Protein AF-A0A536APN0-F1 (afdb_monomer_lite)

Structure (mmCIF, N/CA/C/O backbone):
data_AF-A0A536APN0-F1
#
_entry.id   AF-A0A536APN0-F1
#
loop_
_atom_site.group_PDB
_atom_site.id
_atom_site.type_symbol
_atom_site.label_atom_id
_atom_site.label_alt_id
_atom_site.label_comp_id
_atom_site.label_asym_id
_atom_site.label_entity_id
_atom_site.label_seq_id
_atom_site.pdbx_PDB_ins_code
_atom_site.Cartn_x
_atom_site.Cartn_y
_atom_site.Cartn_z
_atom_site.occupancy
_atom_site.B_iso_or_equiv
_atom_site.auth_seq_id
_atom_site.auth_comp_id
_atom_site.auth_asym_id
_atom_site.auth_atom_id
_atom_site.pdbx_PDB_model_num
ATOM 1 N N . MET A 1 1 ? 26.438 -16.341 -11.705 1.00 36.66 1 MET A N 1
ATOM 2 C CA . MET A 1 1 ? 25.183 -15.613 -11.438 1.00 36.66 1 MET A CA 1
ATOM 3 C C . MET A 1 1 ? 25.574 -14.168 -11.214 1.00 36.66 1 MET A C 1
ATOM 5 O O . MET A 1 1 ? 26.370 -13.924 -10.317 1.00 36.66 1 MET A O 1
ATOM 9 N N . ALA A 1 2 ? 25.172 -13.257 -12.102 1.00 34.72 2 ALA A N 1
ATOM 10 C CA . ALA A 1 2 ? 25.471 -11.840 -11.925 1.00 34.72 2 ALA A CA 1
ATOM 11 C C . ALA A 1 2 ? 24.692 -11.338 -10.704 1.00 34.72 2 ALA A C 1
ATOM 13 O O . ALA A 1 2 ? 23.495 -11.598 -10.595 1.00 34.72 2 ALA A O 1
ATOM 14 N N . ALA A 1 3 ? 25.382 -10.692 -9.767 1.00 42.25 3 ALA A N 1
ATOM 15 C CA . ALA A 1 3 ? 24.724 -9.941 -8.712 1.00 42.25 3 ALA A CA 1
ATOM 16 C C . ALA A 1 3 ? 23.992 -8.783 -9.398 1.00 42.25 3 ALA A C 1
ATOM 18 O O . ALA A 1 3 ? 24.645 -7.913 -9.969 1.00 42.25 3 ALA A O 1
ATOM 19 N N . GLY A 1 4 ? 22.659 -8.837 -9.430 1.00 45.53 4 GLY A N 1
ATOM 20 C CA . GLY A 1 4 ? 21.851 -7.751 -9.975 1.00 45.53 4 GLY A CA 1
ATOM 21 C C . GLY A 1 4 ? 22.182 -6.461 -9.236 1.00 45.53 4 GLY A C 1
ATOM 22 O O . GLY A 1 4 ? 22.271 -6.452 -8.004 1.00 45.53 4 GLY A O 1
ATOM 23 N N . THR A 1 5 ? 22.426 -5.395 -9.988 1.00 51.25 5 THR A N 1
ATOM 24 C CA . THR A 1 5 ? 22.667 -4.066 -9.431 1.00 51.25 5 THR A CA 1
ATOM 25 C C . THR A 1 5 ? 21.421 -3.666 -8.640 1.00 51.25 5 THR A C 1
ATOM 27 O O . THR A 1 5 ? 20.310 -3.755 -9.158 1.00 51.25 5 THR A O 1
ATOM 30 N N . MET A 1 6 ? 21.567 -3.289 -7.366 1.00 54.41 6 MET A N 1
ATOM 31 C CA . MET A 1 6 ? 20.420 -2.773 -6.615 1.00 54.41 6 MET A CA 1
ATOM 32 C C . MET A 1 6 ? 19.993 -1.430 -7.208 1.00 54.41 6 MET A C 1
ATOM 34 O O . MET A 1 6 ? 20.847 -0.605 -7.529 1.00 54.41 6 MET A O 1
ATOM 38 N N . ALA A 1 7 ? 18.679 -1.231 -7.335 1.00 59.72 7 ALA A N 1
ATOM 39 C CA . ALA A 1 7 ? 18.081 0.035 -7.746 1.00 59.72 7 ALA A CA 1
ATOM 40 C C . ALA A 1 7 ? 18.657 1.194 -6.924 1.00 59.72 7 ALA A C 1
ATOM 42 O O . ALA A 1 7 ? 18.751 1.085 -5.696 1.00 59.72 7 ALA A O 1
ATOM 43 N N . THR A 1 8 ? 19.041 2.281 -7.587 1.00 64.44 8 THR A N 1
ATOM 44 C CA . THR A 1 8 ? 19.629 3.448 -6.920 1.00 64.44 8 THR A CA 1
ATOM 45 C C . THR A 1 8 ? 18.568 4.457 -6.512 1.00 64.44 8 THR A C 1
ATOM 47 O O . THR A 1 8 ? 18.703 5.069 -5.452 1.00 64.44 8 THR A O 1
ATOM 50 N N . ASP A 1 9 ? 17.485 4.552 -7.287 1.00 70.88 9 ASP A N 1
ATOM 51 C CA . ASP A 1 9 ? 16.364 5.437 -7.004 1.00 70.88 9 ASP A CA 1
ATOM 52 C C . ASP A 1 9 ? 15.091 4.671 -6.603 1.00 70.88 9 ASP A C 1
ATOM 54 O O . ASP A 1 9 ? 14.846 3.516 -6.968 1.00 70.88 9 ASP A O 1
ATOM 58 N N . PHE A 1 10 ? 14.253 5.330 -5.803 1.00 72.50 10 PHE A N 1
ATOM 59 C CA . PHE A 1 10 ? 13.010 4.767 -5.284 1.00 72.50 10 PHE A CA 1
ATOM 60 C C . PHE A 1 10 ? 11.981 5.858 -4.985 1.00 72.50 10 PHE A C 1
ATOM 62 O O . PHE A 1 10 ? 12.314 7.025 -4.774 1.00 72.50 10 PHE A O 1
ATOM 69 N N . TYR A 1 11 ? 10.714 5.456 -4.914 1.00 74.38 11 TYR A N 1
ATOM 70 C CA . TYR A 1 11 ? 9.634 6.270 -4.370 1.00 74.38 11 TYR A CA 1
ATOM 71 C C . TYR A 1 11 ? 9.230 5.788 -2.981 1.00 74.38 11 TYR A C 1
ATOM 73 O O . TYR A 1 11 ? 9.189 4.588 -2.702 1.00 74.38 11 TYR A O 1
ATOM 81 N N . VAL A 1 12 ? 8.908 6.750 -2.119 1.00 74.38 12 VAL A N 1
ATOM 82 C CA . VAL A 1 12 ? 8.393 6.525 -0.767 1.00 74.38 12 VAL A CA 1
ATOM 83 C C . VAL A 1 12 ? 6.945 6.989 -0.721 1.00 74.38 12 VAL A C 1
ATOM 85 O O . VAL A 1 12 ? 6.598 8.036 -1.266 1.00 74.38 12 VAL A O 1
ATOM 88 N N . GLY A 1 13 ? 6.098 6.203 -0.070 1.00 73.56 13 GLY A N 1
ATOM 89 C CA . GLY A 1 13 ? 4.704 6.541 0.180 1.00 73.56 13 GLY A CA 1
ATOM 90 C C . GLY A 1 13 ? 4.223 5.980 1.510 1.00 73.56 13 GLY A C 1
ATOM 91 O O . GLY A 1 13 ? 5.004 5.455 2.306 1.00 73.56 13 GLY A O 1
ATOM 92 N N . ALA A 1 14 ? 2.919 6.074 1.747 1.00 76.31 14 ALA A N 1
ATOM 93 C CA . ALA A 1 14 ? 2.282 5.462 2.901 1.00 76.31 14 ALA A CA 1
ATOM 94 C C . ALA A 1 14 ? 0.863 4.995 2.558 1.00 76.31 14 ALA A C 1
ATOM 96 O O . ALA A 1 14 ? 0.168 5.613 1.753 1.00 76.31 14 ALA A O 1
ATOM 97 N N . VAL A 1 15 ? 0.430 3.918 3.208 1.00 79.56 15 VAL A N 1
ATOM 98 C CA . VAL A 1 15 ? -0.979 3.521 3.294 1.00 79.56 15 VAL A CA 1
ATOM 99 C C . VAL A 1 15 ? -1.534 4.045 4.603 1.00 79.56 15 VAL A C 1
ATOM 101 O O . VAL A 1 15 ? -0.940 3.811 5.654 1.00 79.56 15 VAL A O 1
ATOM 104 N N . PHE A 1 16 ? -2.684 4.710 4.543 1.00 79.06 16 PHE A N 1
ATOM 105 C CA . PHE A 1 16 ? -3.403 5.173 5.719 1.00 79.06 16 PHE A CA 1
ATOM 106 C C . PHE A 1 16 ? -4.769 4.499 5.828 1.00 79.06 16 PHE A C 1
ATOM 108 O O . PHE A 1 16 ? -5.552 4.518 4.878 1.00 79.06 16 PHE A O 1
ATOM 115 N N . ILE A 1 17 ? -5.062 3.921 6.995 1.00 79.25 17 ILE A N 1
ATOM 116 C CA . ILE A 1 17 ? -6.364 3.334 7.310 1.00 79.25 17 ILE A CA 1
ATOM 117 C C . ILE A 1 17 ? -6.982 4.098 8.473 1.00 79.25 17 ILE A C 1
ATOM 119 O O . ILE A 1 17 ? -6.485 4.077 9.597 1.00 79.25 17 ILE A O 1
ATOM 123 N N . ALA A 1 18 ? -8.108 4.741 8.181 1.00 78.19 18 ALA A N 1
ATOM 124 C CA . ALA A 1 18 ? -8.913 5.475 9.140 1.00 78.19 18 ALA A CA 1
ATOM 125 C C . ALA A 1 18 ? -10.020 4.590 9.723 1.00 78.19 18 ALA A C 1
ATOM 127 O O . ALA A 1 18 ? -10.826 4.026 8.978 1.00 78.19 18 ALA A O 1
ATOM 128 N N . ASN A 1 19 ? -10.143 4.555 11.050 1.00 76.25 19 ASN A N 1
ATOM 129 C CA . ASN A 1 19 ? -11.343 4.035 11.691 1.00 76.25 19 ASN A CA 1
ATOM 130 C C . ASN A 1 19 ? -12.457 5.092 11.628 1.00 76.25 19 ASN A C 1
ATOM 132 O O . ASN A 1 19 ? -12.372 6.140 12.267 1.00 76.25 19 ASN A O 1
ATOM 136 N N . ARG A 1 20 ? -13.511 4.807 10.854 1.00 75.44 20 ARG A N 1
ATOM 137 C CA . ARG A 1 20 ? -14.728 5.639 10.765 1.00 75.44 20 ARG A CA 1
ATOM 138 C C . ARG A 1 20 ? -15.891 5.115 11.619 1.00 75.44 20 ARG A C 1
ATOM 140 O O . ARG A 1 20 ? -16.987 5.665 11.552 1.00 75.44 20 ARG A O 1
ATOM 147 N N . GLY A 1 21 ? -15.681 4.035 12.368 1.00 72.44 21 GLY A N 1
ATOM 148 C CA . GLY A 1 21 ? -16.672 3.458 13.269 1.00 72.44 21 GLY A CA 1
ATOM 149 C C . GLY A 1 21 ? -16.832 4.254 14.566 1.00 72.44 21 GLY A C 1
ATOM 150 O O . GLY A 1 21 ? -16.053 5.149 14.880 1.00 72.44 21 GLY A O 1
ATOM 151 N N . THR A 1 22 ? -17.857 3.905 15.344 1.00 76.00 22 THR A N 1
ATOM 152 C CA . THR A 1 22 ? -18.165 4.544 16.637 1.00 76.00 22 THR A CA 1
ATOM 153 C C . THR A 1 22 ? -17.416 3.927 17.821 1.00 76.00 22 THR A C 1
ATOM 155 O O . THR A 1 22 ? -17.405 4.511 18.902 1.00 76.00 22 THR A O 1
ATOM 158 N N . ALA A 1 23 ? -16.785 2.764 17.632 1.00 78.50 23 ALA A N 1
ATOM 159 C CA . ALA A 1 23 ? -15.968 2.096 18.638 1.00 78.50 23 ALA A CA 1
ATOM 160 C C . ALA A 1 23 ? -14.470 2.274 18.327 1.00 78.50 23 ALA A C 1
ATOM 162 O O . ALA A 1 23 ? -14.080 2.168 17.158 1.00 78.50 23 ALA A O 1
ATOM 163 N N . PRO A 1 24 ? -13.614 2.502 19.342 1.00 72.44 24 PRO A N 1
ATOM 164 C CA . PRO A 1 24 ? -12.169 2.485 19.159 1.00 72.44 24 PRO A CA 1
ATOM 165 C C . PRO A 1 24 ? -11.713 1.129 18.620 1.00 72.44 24 PRO A C 1
ATOM 167 O O . PRO A 1 24 ? -12.169 0.085 19.083 1.00 72.44 24 PRO A O 1
ATOM 170 N N . CYS A 1 25 ? -10.788 1.145 17.668 1.00 73.88 25 CYS A N 1
ATOM 171 C CA . CYS A 1 25 ? -10.090 -0.052 17.230 1.00 73.88 25 CYS A CA 1
ATOM 172 C C . CYS A 1 25 ? -8.609 0.262 17.081 1.00 73.88 25 CYS A C 1
ATOM 174 O O . CYS A 1 25 ? -8.232 1.400 16.787 1.00 73.88 25 CYS A O 1
ATOM 176 N N . THR A 1 26 ? -7.807 -0.767 17.320 1.00 73.75 26 THR A N 1
ATOM 177 C CA . THR A 1 26 ? -6.360 -0.714 17.208 1.00 73.75 26 THR A CA 1
ATOM 178 C C . THR A 1 26 ? -5.938 -1.613 16.058 1.00 73.75 26 THR A C 1
ATOM 180 O O . THR A 1 26 ? -6.337 -2.778 16.021 1.00 73.75 26 THR A O 1
ATOM 183 N N . LEU A 1 27 ? -5.150 -1.083 15.122 1.00 77.62 27 LEU A N 1
ATOM 184 C CA . LEU A 1 27 ? -4.609 -1.830 13.990 1.00 77.62 27 LEU A CA 1
ATOM 185 C C . LEU A 1 27 ? -3.093 -1.947 14.131 1.00 77.6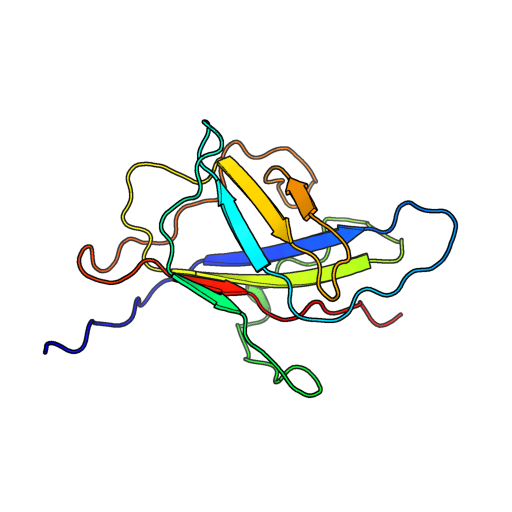2 27 LEU A C 1
ATOM 187 O O . LEU A 1 27 ? -2.366 -0.959 14.052 1.00 77.62 27 LEU A O 1
ATOM 191 N N . ARG A 1 28 ? -2.614 -3.177 14.329 1.00 78.12 28 ARG A N 1
ATOM 192 C CA . ARG A 1 28 ? -1.191 -3.507 14.460 1.00 78.12 28 ARG A CA 1
ATOM 193 C C . ARG A 1 28 ? -0.880 -4.749 13.647 1.00 78.12 28 ARG A C 1
ATOM 195 O O . ARG A 1 28 ? -1.727 -5.621 13.502 1.00 78.12 28 ARG A O 1
ATOM 202 N N . GLY A 1 29 ? 0.343 -4.829 13.136 1.00 78.19 29 GLY A N 1
ATOM 203 C CA . GLY A 1 29 ? 0.822 -5.978 12.373 1.00 78.19 29 GLY A CA 1
ATOM 204 C C . GLY A 1 29 ? 1.364 -5.578 11.007 1.00 78.19 29 GLY A C 1
ATOM 205 O O . GLY A 1 29 ? 1.661 -4.412 10.759 1.00 78.19 29 GLY A O 1
ATOM 206 N N . ASN A 1 30 ? 1.522 -6.565 10.130 1.00 81.06 30 ASN A N 1
ATOM 207 C CA . ASN A 1 30 ? 2.156 -6.397 8.826 1.00 81.06 30 ASN A CA 1
ATOM 208 C C . ASN A 1 30 ? 1.088 -6.504 7.733 1.00 81.06 30 ASN A C 1
ATOM 210 O O . ASN A 1 30 ? 0.586 -7.610 7.524 1.00 81.06 30 ASN A O 1
ATOM 214 N N . PRO A 1 31 ? 0.716 -5.404 7.059 1.00 84.31 31 PRO A N 1
ATOM 215 C CA . PRO A 1 31 ? -0.155 -5.505 5.902 1.00 84.31 31 PRO A CA 1
ATOM 216 C C . PRO A 1 31 ? 0.559 -6.152 4.719 1.00 84.31 31 PRO A C 1
ATOM 218 O O . PRO A 1 31 ? 1.779 -6.052 4.555 1.00 84.31 31 PRO A O 1
ATOM 221 N N . GLU A 1 32 ? -0.238 -6.743 3.837 1.00 86.00 32 GLU A N 1
ATOM 222 C CA . GLU A 1 32 ? 0.186 -7.012 2.466 1.00 86.00 32 GLU A CA 1
ATOM 223 C C . GLU A 1 32 ? -0.482 -6.008 1.531 1.00 86.00 32 GLU A C 1
ATOM 225 O O . GLU A 1 32 ? -1.696 -5.811 1.593 1.00 86.00 32 GLU A O 1
ATOM 230 N N . VAL A 1 33 ? 0.306 -5.386 0.652 1.00 86.31 33 VAL A N 1
ATOM 231 C CA . VAL A 1 33 ? -0.191 -4.461 -0.371 1.00 86.31 33 VAL A CA 1
ATOM 232 C C . VAL A 1 33 ? 0.032 -5.070 -1.750 1.00 86.31 33 VAL A C 1
ATOM 234 O O . VAL A 1 33 ? 1.145 -5.463 -2.102 1.00 86.31 33 VAL A O 1
ATOM 237 N N . LEU A 1 34 ? -1.042 -5.151 -2.529 1.00 88.00 34 LEU A N 1
ATOM 238 C CA . LEU A 1 34 ? -1.035 -5.506 -3.943 1.00 88.00 34 LEU A CA 1
ATOM 239 C C . LEU A 1 34 ? -1.310 -4.252 -4.769 1.00 88.00 34 LEU A C 1
ATOM 241 O O . LEU A 1 34 ? -2.289 -3.554 -4.515 1.00 88.00 34 LEU A O 1
ATOM 245 N N . LEU A 1 35 ? -0.470 -3.993 -5.768 1.00 86.81 35 LEU A N 1
ATOM 246 C CA . LEU A 1 35 ? -0.729 -2.978 -6.786 1.00 86.81 35 LEU A CA 1
ATOM 247 C C . LEU A 1 35 ? -1.510 -3.620 -7.930 1.00 86.81 35 LEU A C 1
ATOM 249 O O . LEU A 1 35 ? -1.179 -4.729 -8.353 1.00 86.81 35 LEU A O 1
ATOM 253 N N . LEU A 1 36 ? -2.540 -2.931 -8.411 1.00 88.44 36 LEU A N 1
ATOM 254 C CA . LEU A 1 36 ? -3.446 -3.445 -9.431 1.00 88.44 36 LEU A CA 1
ATOM 255 C C . LEU A 1 36 ? -3.435 -2.538 -10.667 1.00 88.44 36 LEU A C 1
ATOM 257 O O . LEU A 1 36 ? -3.409 -1.305 -10.551 1.00 88.44 36 LEU A O 1
ATOM 261 N N . ALA A 1 37 ? -3.479 -3.161 -11.842 1.00 88.38 37 ALA A N 1
ATOM 262 C CA . ALA A 1 37 ? -3.720 -2.491 -13.114 1.00 88.38 37 ALA A CA 1
ATOM 263 C C . ALA A 1 37 ? -5.189 -2.045 -13.244 1.00 88.38 37 ALA A C 1
ATOM 265 O O . ALA A 1 37 ? -6.039 -2.342 -12.399 1.00 88.38 37 ALA A O 1
ATOM 266 N N . SER A 1 38 ? -5.509 -1.342 -14.332 1.00 87.62 38 SER A N 1
ATOM 267 C CA . SER A 1 38 ? -6.859 -0.823 -14.594 1.00 87.62 38 SER A CA 1
ATOM 268 C C . SER A 1 38 ? -7.923 -1.905 -14.787 1.00 87.62 38 SER A C 1
ATOM 270 O O . SER A 1 38 ? -9.097 -1.647 -14.530 1.00 87.62 38 SER A O 1
ATOM 272 N N . ASP A 1 39 ? -7.529 -3.103 -15.212 1.00 89.56 39 ASP A N 1
ATOM 273 C CA . ASP A 1 39 ? -8.397 -4.277 -15.342 1.00 89.56 39 ASP A CA 1
ATOM 274 C C . ASP A 1 39 ? -8.534 -5.079 -14.031 1.00 89.56 39 ASP A C 1
ATOM 276 O O . ASP A 1 39 ? -9.233 -6.091 -13.992 1.00 89.56 39 ASP A O 1
ATOM 280 N N . GLY A 1 40 ? -7.884 -4.628 -12.951 1.00 86.00 40 GLY A N 1
ATOM 281 C CA . GLY A 1 40 ? -7.884 -5.280 -11.642 1.00 86.00 40 GLY A CA 1
ATOM 282 C C . GLY A 1 40 ? -6.886 -6.432 -11.507 1.00 86.00 40 GLY A C 1
ATOM 283 O O . GLY A 1 40 ? -6.840 -7.065 -10.449 1.00 86.00 40 GLY A O 1
ATOM 284 N N . SER A 1 41 ? -6.080 -6.714 -12.534 1.00 89.81 41 SER A N 1
ATOM 285 C CA . SER A 1 41 ? -5.019 -7.716 -12.447 1.00 89.81 41 SER A CA 1
ATOM 286 C C . SER A 1 41 ? -3.879 -7.245 -11.528 1.00 89.81 41 SER A C 1
ATOM 288 O O . SER A 1 41 ? -3.554 -6.052 -11.498 1.0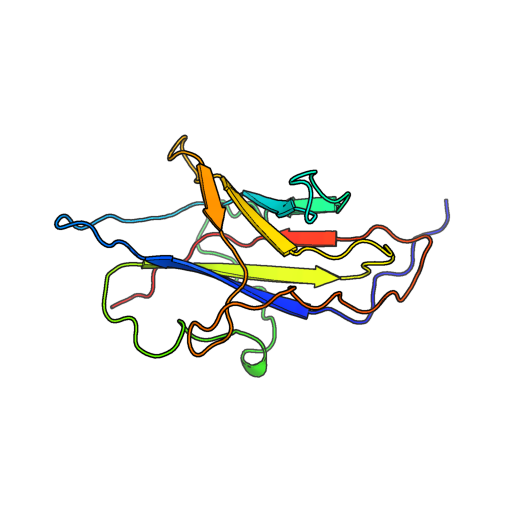0 89.81 41 SER A O 1
ATOM 290 N N . PRO A 1 42 ? -3.274 -8.150 -10.734 1.00 87.38 42 PRO A N 1
ATOM 291 C CA . PRO A 1 42 ? -2.130 -7.803 -9.904 1.00 87.38 42 PRO A CA 1
ATOM 292 C C . PRO A 1 42 ? -0.893 -7.553 -10.765 1.00 87.38 42 PRO A C 1
ATOM 294 O O . PRO A 1 42 ? -0.591 -8.325 -11.673 1.00 87.38 42 PRO A O 1
ATOM 297 N N . LEU A 1 43 ? -0.154 -6.495 -10.439 1.00 84.62 43 LEU A N 1
ATOM 298 C CA . LEU A 1 43 ? 1.123 -6.197 -11.078 1.00 84.62 43 LEU A CA 1
ATOM 299 C C . LEU A 1 43 ? 2.223 -7.113 -10.537 1.00 84.62 43 LEU A C 1
ATOM 301 O O . LEU A 1 43 ? 2.272 -7.401 -9.336 1.00 84.62 43 LEU A O 1
ATOM 305 N N . ASP A 1 44 ? 3.116 -7.547 -11.426 1.00 79.06 44 ASP A N 1
ATOM 306 C CA . ASP A 1 44 ? 4.246 -8.403 -11.068 1.00 79.06 44 ASP A CA 1
ATOM 307 C C . ASP A 1 44 ? 5.359 -7.572 -10.421 1.00 79.06 44 ASP A C 1
ATOM 309 O O . ASP A 1 44 ? 6.223 -6.990 -11.075 1.00 79.06 44 ASP A O 1
ATOM 313 N N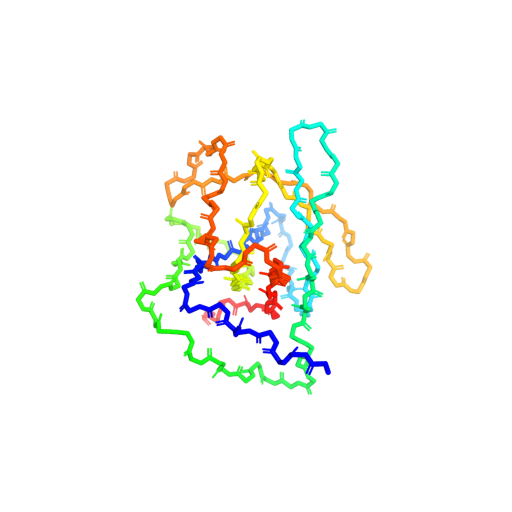 . VAL A 1 45 ? 5.275 -7.452 -9.099 1.00 79.88 45 VAL A N 1
ATOM 314 C CA . VAL A 1 45 ? 6.252 -6.763 -8.262 1.00 79.88 45 VAL A CA 1
ATOM 315 C C . VAL A 1 45 ? 6.636 -7.712 -7.136 1.00 79.88 45 VAL A C 1
ATOM 317 O O . VAL A 1 45 ? 5.770 -8.277 -6.460 1.00 79.88 45 VAL A O 1
ATOM 320 N N . MET A 1 46 ? 7.937 -7.880 -6.902 1.00 77.81 46 MET A N 1
ATOM 321 C CA . MET A 1 46 ? 8.434 -8.633 -5.761 1.00 77.81 46 MET A CA 1
ATOM 322 C C . MET A 1 46 ? 7.987 -7.931 -4.478 1.00 77.81 46 MET A C 1
ATOM 324 O O . MET A 1 46 ? 8.412 -6.817 -4.169 1.00 77.81 46 MET A O 1
ATOM 328 N N . ARG A 1 47 ? 7.096 -8.592 -3.738 1.00 71.31 47 ARG A N 1
ATOM 329 C CA . ARG A 1 47 ? 6.515 -8.075 -2.499 1.00 71.31 47 ARG A CA 1
ATOM 330 C C . ARG A 1 47 ? 7.330 -8.564 -1.315 1.00 71.31 47 ARG A C 1
ATOM 332 O O . ARG A 1 47 ? 7.419 -9.767 -1.075 1.00 71.31 47 ARG A O 1
ATOM 339 N N . ALA A 1 48 ? 7.889 -7.628 -0.561 1.00 64.44 48 ALA A N 1
ATOM 340 C CA . ALA A 1 48 ? 8.563 -7.911 0.695 1.00 64.44 48 ALA A CA 1
ATOM 341 C C . ALA A 1 48 ? 7.846 -7.180 1.833 1.00 64.44 48 ALA A C 1
ATOM 343 O O . ALA A 1 48 ? 7.881 -5.955 1.919 1.00 64.44 48 ALA A O 1
ATOM 344 N N . SER A 1 49 ? 7.212 -7.928 2.734 1.00 64.75 49 SER A N 1
ATOM 345 C CA . SER A 1 49 ? 6.757 -7.373 4.011 1.00 64.75 49 SER A CA 1
ATOM 346 C C . SER A 1 49 ? 7.895 -7.466 5.020 1.00 64.75 49 SER A C 1
ATOM 348 O O . SER A 1 49 ? 8.431 -8.552 5.262 1.00 64.75 49 SER A O 1
ATOM 350 N N . VAL A 1 50 ? 8.254 -6.344 5.638 1.00 64.19 50 VAL A N 1
ATOM 351 C CA . VAL A 1 50 ? 9.247 -6.328 6.715 1.00 64.19 50 VAL A CA 1
ATOM 352 C C . VAL A 1 50 ? 8.590 -6.889 7.973 1.00 64.19 50 VAL A C 1
ATOM 354 O O . VAL A 1 50 ? 7.944 -6.166 8.724 1.00 64.19 50 VAL A O 1
ATOM 357 N N . ARG A 1 51 ? 8.736 -8.199 8.203 1.00 58.50 51 ARG A N 1
ATOM 358 C CA . ARG A 1 51 ? 8.225 -8.859 9.413 1.00 58.50 51 ARG A CA 1
ATOM 359 C C . ARG A 1 51 ? 9.084 -8.467 10.616 1.00 58.50 51 ARG A C 1
ATOM 361 O O . ARG A 1 51 ? 10.129 -9.062 10.856 1.00 58.50 51 ARG A O 1
ATOM 368 N N . GLY A 1 52 ? 8.642 -7.478 11.383 1.00 49.25 52 GLY A N 1
ATOM 369 C CA . GLY A 1 52 ? 9.215 -7.182 12.697 1.00 49.25 52 GLY A CA 1
ATOM 370 C C . GLY A 1 52 ? 8.549 -8.017 13.792 1.00 49.25 52 GLY A C 1
ATOM 371 O O . GLY A 1 52 ? 7.335 -7.952 13.953 1.00 49.25 52 GLY A O 1
ATOM 372 N N . THR A 1 53 ? 9.323 -8.775 14.575 1.00 41.97 53 THR A N 1
ATOM 373 C CA . THR A 1 53 ? 8.865 -9.440 15.817 1.00 41.97 53 THR A CA 1
ATOM 374 C C . THR A 1 53 ? 9.147 -8.587 17.064 1.00 41.97 53 THR A C 1
ATOM 376 O O . THR A 1 53 ? 9.479 -9.107 18.126 1.00 41.97 53 THR A O 1
ATOM 379 N N . GLY A 1 54 ? 9.056 -7.263 16.942 1.00 44.72 54 GLY A N 1
ATOM 380 C CA . GLY A 1 54 ? 9.346 -6.298 18.004 1.00 44.72 54 GLY A CA 1
ATOM 381 C C . GLY A 1 54 ? 8.980 -4.877 17.576 1.00 44.72 54 GLY A C 1
ATOM 382 O O . GLY A 1 54 ? 8.493 -4.687 16.460 1.00 44.72 54 GLY A O 1
ATOM 383 N N . THR A 1 55 ? 9.203 -3.889 18.453 1.00 41.69 55 THR A N 1
ATOM 384 C CA . THR A 1 55 ? 9.089 -2.456 18.124 1.00 41.69 55 THR A CA 1
ATOM 385 C C . THR A 1 55 ? 9.745 -2.218 16.761 1.00 41.69 55 THR A C 1
ATOM 387 O O . THR A 1 55 ? 10.902 -2.624 16.615 1.00 41.69 55 THR A O 1
ATOM 390 N N . PRO A 1 56 ? 9.034 -1.656 15.760 1.00 41.97 56 PRO A N 1
ATOM 391 C CA . PRO A 1 56 ? 9.538 -1.558 14.397 1.00 41.97 56 PRO A CA 1
ATOM 392 C C . PRO A 1 56 ? 10.949 -0.981 14.421 1.00 41.97 56 PRO A C 1
ATOM 394 O O . PRO A 1 56 ? 11.147 0.132 14.911 1.00 41.97 56 PRO A O 1
ATOM 397 N N . ALA A 1 57 ? 11.937 -1.751 13.958 1.00 34.72 57 ALA A N 1
ATOM 398 C CA . ALA A 1 57 ? 13.269 -1.209 13.766 1.00 34.72 57 ALA A CA 1
ATOM 399 C C . ALA A 1 57 ? 13.108 -0.076 12.755 1.00 34.72 57 ALA A C 1
ATOM 401 O O . ALA A 1 57 ? 12.704 -0.313 11.616 1.00 34.72 57 ALA A O 1
ATOM 402 N N . LEU A 1 58 ? 13.321 1.155 13.218 1.00 33.44 58 LEU A N 1
ATOM 403 C CA . LEU A 1 58 ? 13.255 2.347 12.394 1.00 33.44 58 LEU A CA 1
ATOM 404 C C . LEU A 1 58 ? 14.371 2.230 11.354 1.00 33.44 58 LEU A C 1
ATOM 406 O O . LEU A 1 58 ? 15.512 2.618 11.598 1.00 33.44 58 LEU A O 1
ATOM 410 N N . VAL A 1 59 ? 14.060 1.644 10.202 1.00 38.31 59 VAL A N 1
ATOM 411 C CA . VAL A 1 59 ? 14.870 1.837 9.008 1.00 38.31 59 VAL A CA 1
ATOM 412 C C . VAL A 1 59 ? 14.666 3.301 8.661 1.00 38.31 59 VAL A C 1
ATOM 414 O O . VAL A 1 59 ? 13.567 3.708 8.286 1.00 38.31 59 VAL A O 1
ATOM 417 N N . VAL A 1 60 ? 15.692 4.112 8.918 1.00 34.69 60 VAL A N 1
ATOM 418 C CA . VAL A 1 60 ? 15.652 5.555 8.685 1.00 34.69 60 VAL A CA 1
ATOM 419 C C . VAL A 1 60 ? 15.637 5.784 7.179 1.00 34.69 60 VAL A C 1
ATOM 421 O O . VAL A 1 60 ? 16.668 5.977 6.544 1.00 34.69 60 VAL A O 1
ATOM 424 N N . VAL A 1 61 ? 14.442 5.749 6.603 1.00 41.22 61 VAL A N 1
ATOM 425 C CA . VAL A 1 61 ? 14.140 6.486 5.383 1.00 41.22 61 VAL A CA 1
ATOM 426 C C . VAL A 1 61 ? 14.082 7.952 5.809 1.00 41.22 61 VAL A C 1
ATOM 428 O O . VAL A 1 61 ? 13.432 8.278 6.804 1.00 41.22 61 VAL A O 1
ATOM 431 N N . LEU A 1 62 ? 14.838 8.824 5.138 1.00 35.81 62 LEU A N 1
ATOM 432 C CA . LEU A 1 62 ? 14.937 10.240 5.503 1.00 35.81 62 LEU A CA 1
ATOM 433 C C . LEU A 1 62 ? 13.533 10.835 5.699 1.00 35.81 62 LEU A C 1
ATOM 435 O O . LEU A 1 62 ? 12.681 10.753 4.819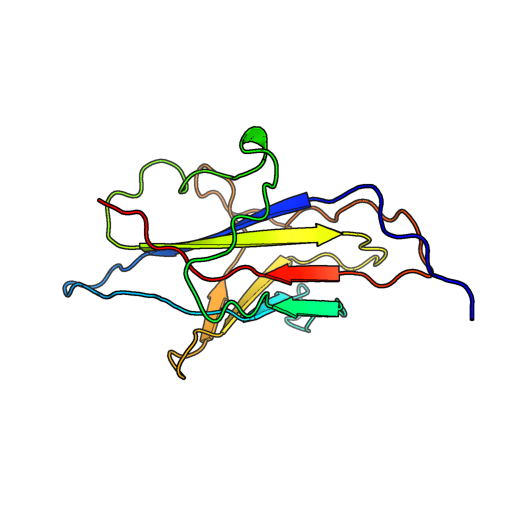 1.00 35.81 62 LEU A O 1
ATOM 439 N N . VAL A 1 63 ? 13.308 11.444 6.867 1.00 37.19 63 VAL A N 1
ATOM 440 C CA . VAL A 1 63 ? 12.004 11.958 7.337 1.00 37.19 63 VAL A CA 1
ATOM 441 C C . VAL A 1 63 ? 11.347 12.930 6.343 1.00 37.19 63 VAL A C 1
ATOM 443 O O . VAL A 1 63 ? 10.128 13.048 6.316 1.00 37.19 63 VAL A O 1
ATOM 446 N N . SER A 1 64 ? 12.128 13.575 5.471 1.00 43.09 64 SER A N 1
ATOM 447 C CA . SER A 1 64 ? 11.631 14.445 4.397 1.00 43.09 64 SER A CA 1
ATOM 448 C C . SER A 1 64 ? 10.817 13.725 3.313 1.00 43.09 64 SER A C 1
ATOM 450 O O . SER A 1 64 ? 10.202 14.398 2.490 1.00 43.09 64 SER A O 1
ATOM 452 N N . GLN A 1 65 ? 10.818 12.390 3.286 1.00 44.31 65 GLN A N 1
ATOM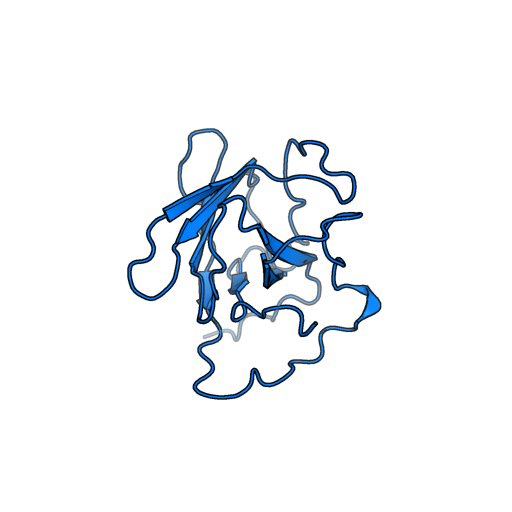 453 C CA . GLN A 1 65 ? 10.130 11.575 2.279 1.00 44.31 65 GLN A CA 1
ATOM 454 C C . GLN A 1 65 ? 8.915 10.821 2.836 1.00 44.31 65 GLN A C 1
ATOM 456 O O . GLN A 1 65 ? 8.188 10.187 2.072 1.00 44.31 65 GLN A O 1
ATOM 461 N N . PHE A 1 66 ? 8.677 10.878 4.151 1.00 54.16 66 PHE A N 1
ATOM 462 C CA . PHE A 1 66 ? 7.458 10.324 4.726 1.00 54.16 66 PHE A CA 1
ATOM 463 C C . PHE A 1 66 ? 6.312 11.306 4.510 1.00 54.16 66 PHE A C 1
ATOM 465 O O . PHE A 1 66 ? 6.391 12.476 4.883 1.00 54.16 66 PHE A O 1
ATOM 472 N N . VAL A 1 67 ? 5.238 10.817 3.902 1.00 53.34 67 VAL A N 1
ATOM 473 C CA . VAL A 1 67 ? 4.021 11.594 3.705 1.00 53.34 67 VAL A CA 1
ATOM 474 C C . VAL A 1 67 ? 3.289 11.638 5.055 1.00 53.34 67 VAL A C 1
ATOM 476 O O . VAL A 1 67 ? 2.884 10.576 5.535 1.00 53.34 67 VAL A O 1
ATOM 479 N N . PRO A 1 68 ? 3.145 12.810 5.709 1.00 52.44 68 PRO A N 1
ATOM 480 C CA . PRO A 1 68 ? 2.354 12.916 6.932 1.00 52.44 68 PRO A CA 1
ATOM 481 C C . PRO A 1 68 ? 0.905 12.490 6.665 1.00 52.44 68 PRO A C 1
ATOM 483 O O . PRO A 1 68 ? 0.452 12.550 5.521 1.00 52.44 68 PRO A O 1
ATOM 486 N N . ASP A 1 69 ? 0.202 12.057 7.720 1.00 57.34 69 ASP A N 1
ATOM 487 C CA . ASP A 1 69 ? -1.229 11.714 7.681 1.00 57.34 69 ASP A CA 1
ATOM 488 C C . ASP A 1 69 ? -1.982 12.710 6.771 1.00 57.34 69 ASP A C 1
ATOM 490 O O . ASP A 1 69 ? -1.829 13.924 6.978 1.00 57.34 69 ASP A O 1
ATOM 494 N N . PRO A 1 70 ? -2.681 12.246 5.710 1.00 53.88 70 PRO A N 1
ATOM 495 C CA . PRO A 1 70 ? -3.322 13.129 4.743 1.00 53.88 70 PRO A CA 1
ATOM 496 C C . PRO A 1 70 ? -4.130 14.225 5.447 1.00 53.88 70 PRO A C 1
ATOM 498 O O . PRO A 1 70 ? -4.877 13.980 6.394 1.00 53.88 70 PRO A O 1
ATOM 501 N N . ALA A 1 71 ? -3.911 15.459 4.989 1.00 50.03 71 ALA A N 1
ATOM 502 C CA . ALA A 1 71 ? -4.164 16.705 5.701 1.00 50.03 71 ALA A CA 1
ATOM 503 C C . ALA A 1 71 ? -5.458 16.718 6.545 1.00 50.03 71 ALA A C 1
ATOM 505 O O . ALA A 1 71 ? -6.552 16.948 6.030 1.00 50.03 71 ALA A O 1
ATOM 506 N N . GLY A 1 72 ? -5.316 16.557 7.866 1.00 51.69 72 GLY A N 1
ATOM 507 C CA . GLY A 1 72 ? -6.371 16.878 8.832 1.00 51.69 72 GLY A CA 1
ATOM 508 C C . GLY A 1 72 ? -7.233 15.715 9.326 1.00 51.69 72 GLY A C 1
ATOM 509 O O . GLY A 1 72 ? -8.285 15.976 9.915 1.00 51.69 72 GLY A O 1
ATOM 510 N N . PHE A 1 73 ? -6.828 14.453 9.149 1.00 58.06 73 PHE A N 1
ATOM 511 C CA . PHE A 1 73 ? -7.494 13.372 9.874 1.00 58.06 73 PHE A CA 1
ATOM 512 C C . PHE A 1 73 ? -7.193 13.458 11.381 1.00 58.06 73 PHE A C 1
ATOM 514 O O . PHE A 1 73 ? -6.051 13.441 11.824 1.00 58.06 73 PHE A O 1
ATOM 521 N N . THR A 1 74 ? -8.247 13.574 12.190 1.00 57.75 74 THR A N 1
ATOM 522 C CA . THR A 1 74 ? -8.164 13.696 13.658 1.00 57.75 74 THR A CA 1
ATOM 523 C C . THR A 1 74 ? -8.752 12.482 14.385 1.00 57.75 74 THR A C 1
ATOM 525 O O . THR A 1 74 ? -8.889 12.491 15.612 1.00 57.75 74 THR A O 1
ATOM 528 N N . GLY A 1 75 ? -9.118 11.424 13.648 1.00 62.00 75 GLY A N 1
ATOM 529 C CA . GLY A 1 75 ? -9.673 10.168 14.169 1.00 62.00 75 GLY A CA 1
ATOM 530 C C . GLY A 1 75 ? -8.600 9.136 14.546 1.00 62.00 75 GLY A C 1
ATOM 531 O O . GLY A 1 75 ? -7.402 9.405 14.460 1.00 62.00 75 GLY A O 1
ATOM 532 N N . ALA A 1 76 ? -9.008 7.966 15.044 1.00 71.19 76 ALA A N 1
ATOM 533 C CA . ALA A 1 76 ? -8.081 6.850 15.256 1.00 71.19 76 ALA A CA 1
ATOM 534 C C . ALA A 1 76 ? -7.744 6.210 13.900 1.00 71.19 76 ALA A C 1
ATOM 536 O O . ALA A 1 76 ? -8.635 6.010 13.071 1.00 71.19 76 ALA A O 1
ATOM 537 N N . GLY A 1 77 ? -6.474 5.907 13.657 1.00 76.19 77 GLY A N 1
ATOM 538 C CA . GLY A 1 77 ? -6.026 5.324 12.397 1.00 76.19 77 GLY A CA 1
ATOM 539 C C . GLY A 1 77 ? -4.629 4.733 12.509 1.00 76.19 77 GLY A C 1
ATOM 540 O O . GLY A 1 77 ? -3.962 4.904 13.528 1.00 76.19 77 GLY A O 1
ATOM 541 N N . ALA A 1 78 ? -4.204 4.037 11.461 1.00 79.62 78 ALA A N 1
ATOM 542 C CA . ALA A 1 78 ? -2.863 3.481 11.355 1.00 79.62 78 ALA A CA 1
ATOM 543 C C . ALA A 1 78 ? -2.251 3.801 9.989 1.00 79.62 78 ALA A C 1
ATOM 545 O O . ALA A 1 78 ? -2.939 3.790 8.964 1.00 79.62 78 ALA A O 1
ATOM 546 N N . THR A 1 79 ? -0.949 4.074 9.980 1.00 79.44 79 THR A N 1
ATOM 547 C CA . THR A 1 79 ? -0.150 4.325 8.777 1.00 79.44 79 THR A CA 1
ATOM 548 C C . THR A 1 79 ? 0.849 3.194 8.558 1.00 79.44 79 THR A C 1
ATOM 550 O O . THR A 1 79 ? 1.394 2.638 9.505 1.00 79.44 79 THR A O 1
ATOM 553 N N . SER A 1 80 ? 1.113 2.834 7.306 1.00 80.44 80 SER A N 1
ATOM 554 C CA . SER A 1 80 ? 2.173 1.898 6.923 1.00 80.44 80 SER A CA 1
ATOM 555 C C . SER A 1 80 ? 3.045 2.553 5.856 1.00 80.44 80 SER A C 1
ATOM 557 O O . SER A 1 80 ? 2.540 2.790 4.755 1.00 80.44 80 SER A O 1
ATOM 559 N N . PRO A 1 81 ? 4.334 2.822 6.122 1.00 78.94 81 PRO A N 1
ATOM 560 C CA . PRO A 1 81 ? 5.267 3.252 5.087 1.00 78.94 81 PRO A CA 1
ATOM 561 C C . PRO A 1 81 ? 5.375 2.219 3.957 1.00 78.94 81 PRO A C 1
ATOM 563 O O . PRO A 1 81 ? 5.300 1.009 4.193 1.00 78.94 81 PRO A O 1
ATOM 566 N N . LEU A 1 82 ? 5.586 2.707 2.738 1.00 79.81 82 LEU A N 1
ATOM 567 C CA . LEU A 1 82 ? 5.855 1.913 1.544 1.00 79.81 82 LEU A CA 1
ATOM 568 C C . LEU A 1 82 ? 7.107 2.437 0.845 1.00 79.81 82 LEU A C 1
ATOM 570 O O . LEU A 1 82 ? 7.291 3.649 0.732 1.00 79.81 82 LEU A O 1
ATOM 574 N N . GLN A 1 83 ? 7.917 1.527 0.313 1.00 80.50 83 GLN A N 1
ATOM 575 C CA . GLN A 1 83 ? 9.024 1.858 -0.579 1.00 80.50 83 GLN A CA 1
ATOM 576 C C . GLN A 1 83 ? 8.905 1.038 -1.861 1.00 80.50 83 GLN A C 1
ATOM 578 O O . GLN A 1 83 ? 8.771 -0.183 -1.808 1.00 80.50 83 GLN A O 1
ATOM 583 N N . TRP A 1 84 ? 8.963 1.706 -3.008 1.00 81.19 84 TRP A N 1
ATOM 584 C CA . TRP A 1 84 ? 8.855 1.086 -4.327 1.00 81.19 84 TRP A CA 1
ATOM 585 C C . TRP A 1 84 ? 10.061 1.467 -5.188 1.00 81.19 84 TRP A C 1
ATOM 587 O O . TRP A 1 84 ? 10.393 2.648 -5.286 1.00 81.19 84 TRP A O 1
ATOM 597 N N . SER A 1 85 ? 10.713 0.487 -5.815 1.00 80.50 85 SER A N 1
ATOM 598 C CA . SER A 1 85 ? 11.878 0.694 -6.684 1.00 80.50 85 SER A CA 1
ATOM 599 C C . SER A 1 85 ? 11.860 -0.174 -7.950 1.00 80.50 85 SER A C 1
ATOM 601 O O . SER A 1 85 ? 11.184 -1.208 -8.008 1.00 80.50 85 SER A O 1
ATOM 603 N N . ASN A 1 86 ? 12.634 0.263 -8.952 1.00 80.94 86 ASN A N 1
ATOM 604 C CA . ASN A 1 86 ? 12.951 -0.453 -10.195 1.00 80.94 86 ASN A CA 1
ATOM 605 C C . ASN A 1 86 ? 11.737 -0.978 -10.978 1.00 80.94 86 ASN A C 1
ATOM 607 O O . ASN A 1 86 ? 11.685 -2.152 -11.353 1.00 80.94 86 ASN A O 1
ATOM 611 N N . TYR A 1 87 ? 10.718 -0.138 -11.184 1.00 83.94 87 TYR A N 1
ATOM 612 C CA . TYR A 1 87 ? 9.516 -0.549 -11.908 1.00 83.94 87 TYR A CA 1
ATOM 613 C C . TYR A 1 87 ? 9.640 -0.289 -13.406 1.00 83.94 87 TYR A C 1
ATOM 615 O O . TYR A 1 87 ? 9.448 0.829 -13.874 1.00 83.94 87 TYR A O 1
ATOM 623 N N . CYS A 1 88 ? 9.938 -1.349 -14.152 1.00 79.06 88 CYS A N 1
ATOM 624 C CA . CYS A 1 88 ? 10.262 -1.288 -15.577 1.00 79.06 88 CYS A CA 1
ATOM 625 C C . CYS A 1 88 ? 9.104 -1.672 -16.513 1.00 79.06 88 CYS A C 1
ATOM 627 O O . CYS A 1 88 ? 9.345 -1.998 -17.672 1.00 79.06 88 CYS A O 1
ATOM 629 N N . ALA A 1 89 ? 7.856 -1.668 -16.033 1.00 75.00 89 ALA A N 1
ATOM 630 C CA . ALA A 1 89 ? 6.704 -2.093 -16.827 1.00 75.00 89 ALA A CA 1
ATOM 631 C C . ALA A 1 89 ? 5.943 -0.919 -17.465 1.00 75.00 89 ALA A C 1
ATOM 633 O O . ALA A 1 89 ? 5.765 0.137 -16.857 1.00 75.00 89 ALA A O 1
ATOM 634 N N . ASP A 1 90 ? 5.389 -1.161 -18.655 1.00 78.50 90 ASP A N 1
ATOM 635 C CA . ASP A 1 90 ? 4.540 -0.204 -19.382 1.00 78.50 90 ASP A CA 1
ATOM 636 C C . ASP A 1 90 ? 3.156 -0.014 -18.732 1.00 78.50 90 ASP A C 1
ATOM 638 O O . ASP A 1 90 ? 2.465 0.982 -18.968 1.00 78.50 90 ASP A O 1
ATOM 642 N N . VAL A 1 91 ? 2.733 -0.978 -17.908 1.00 82.50 91 VAL A N 1
ATOM 643 C CA . VAL A 1 91 ? 1.448 -0.959 -17.203 1.00 82.50 91 VAL 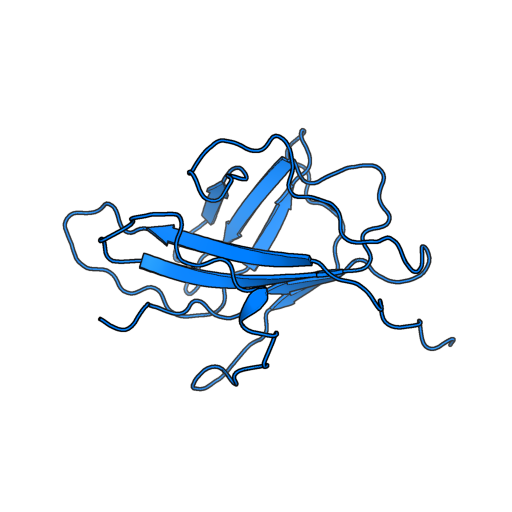A CA 1
ATOM 644 C C . VAL A 1 91 ? 1.640 -0.365 -15.816 1.00 82.50 91 VAL A C 1
ATOM 646 O O . VAL A 1 91 ? 2.359 -0.916 -14.988 1.00 82.50 91 VAL A O 1
ATOM 649 N N . LEU A 1 92 ? 0.967 0.749 -15.541 1.00 79.62 92 LEU A N 1
ATOM 650 C CA . LEU A 1 92 ? 1.061 1.457 -14.265 1.00 79.62 92 LEU A CA 1
ATOM 651 C C . LEU A 1 92 ? -0.033 1.020 -13.290 1.00 79.62 92 LEU A C 1
ATOM 653 O O . LEU A 1 92 ? -1.149 0.690 -13.692 1.00 79.62 92 LEU A O 1
ATOM 657 N N . ALA A 1 93 ? 0.278 1.095 -11.995 1.00 83.19 93 ALA A N 1
ATOM 658 C CA . ALA A 1 93 ? -0.702 0.877 -10.941 1.00 83.19 93 ALA A CA 1
ATOM 659 C C . ALA A 1 93 ? -1.754 1.993 -10.947 1.00 83.19 93 ALA A C 1
ATOM 661 O O . ALA A 1 93 ? -1.424 3.179 -10.841 1.00 83.19 93 ALA A O 1
ATOM 662 N N . THR A 1 94 ? -3.027 1.611 -11.007 1.00 84.81 94 THR A N 1
ATOM 663 C CA . THR A 1 94 ? -4.170 2.538 -10.923 1.00 84.81 94 THR A CA 1
ATOM 664 C C . THR A 1 94 ? -4.928 2.401 -9.607 1.00 84.81 94 THR A C 1
ATOM 666 O O . THR A 1 94 ? -5.609 3.333 -9.181 1.00 84.81 94 THR A O 1
ATOM 669 N N . SER A 1 95 ? -4.797 1.256 -8.939 1.00 85.31 95 SER A N 1
ATOM 670 C CA . SER A 1 95 ? -5.414 0.984 -7.643 1.00 85.31 95 SER A CA 1
ATOM 671 C C . SER A 1 95 ? -4.546 0.050 -6.802 1.00 85.31 95 SER A C 1
ATOM 673 O O . SER A 1 95 ? -3.494 -0.423 -7.245 1.00 85.31 95 SER A O 1
ATOM 675 N N . PHE A 1 96 ? -4.968 -0.183 -5.564 1.00 86.44 96 PHE A N 1
ATOM 676 C CA . PHE A 1 96 ? -4.289 -1.082 -4.647 1.00 86.44 96 PHE A CA 1
ATOM 677 C C . PHE A 1 96 ? -5.281 -1.877 -3.802 1.00 86.44 96 PHE A C 1
ATOM 679 O O . PHE A 1 96 ? -6.423 -1.472 -3.584 1.00 86.44 96 PHE A O 1
ATOM 686 N N . ARG A 1 97 ? -4.801 -3.001 -3.282 1.00 90.38 97 ARG A N 1
ATOM 687 C CA . ARG A 1 97 ? -5.504 -3.858 -2.335 1.00 90.38 97 ARG A CA 1
ATOM 688 C C . ARG A 1 97 ? -4.637 -4.062 -1.104 1.00 90.38 97 ARG A C 1
ATOM 690 O O . ARG A 1 97 ? -3.481 -4.459 -1.227 1.00 90.38 97 ARG A O 1
ATOM 697 N N . VAL A 1 98 ? -5.201 -3.814 0.071 1.00 88.12 98 VAL A N 1
ATOM 698 C CA . VAL A 1 98 ? -4.564 -4.049 1.368 1.00 88.12 98 VAL A CA 1
ATOM 699 C C . VAL A 1 98 ? -5.207 -5.264 2.014 1.00 88.12 98 VAL A C 1
ATOM 701 O O . VAL A 1 98 ? -6.407 -5.265 2.278 1.00 88.12 98 VAL A O 1
ATOM 704 N N . THR A 1 99 ? -4.413 -6.287 2.305 1.00 88.56 99 THR A N 1
ATOM 705 C CA . THR A 1 99 ? -4.840 -7.391 3.169 1.00 88.56 99 THR A CA 1
ATOM 706 C C . THR A 1 99 ? -4.449 -7.052 4.597 1.00 88.56 99 THR A C 1
ATOM 708 O O . THR A 1 99 ? -3.277 -6.787 4.883 1.00 88.56 99 THR A O 1
ATOM 711 N N . LEU A 1 100 ? -5.442 -7.016 5.483 1.00 84.06 100 LEU A N 1
ATOM 712 C CA . LEU A 1 100 ? -5.238 -6.717 6.891 1.00 84.06 100 LEU A CA 1
ATOM 713 C C . LEU A 1 100 ? -4.632 -7.923 7.625 1.00 84.06 100 LEU A C 1
ATOM 715 O O . LEU A 1 100 ? -4.947 -9.069 7.287 1.00 84.06 100 LEU A O 1
ATOM 719 N N . PRO A 1 101 ? -3.786 -7.680 8.643 1.00 79.75 101 PRO A N 1
ATOM 720 C CA . PRO A 1 101 ? -3.249 -8.745 9.483 1.00 79.75 101 PRO A CA 1
ATOM 721 C C . PRO A 1 101 ? -4.362 -9.495 10.237 1.00 79.75 101 PRO A C 1
ATOM 723 O O . PRO A 1 101 ? -5.500 -9.033 10.323 1.00 79.75 101 PRO A O 1
ATOM 726 N N . ASP A 1 102 ? -4.019 -10.670 10.775 1.00 78.31 102 ASP A N 1
ATOM 727 C CA . ASP A 1 102 ? -4.864 -11.469 11.678 1.00 78.31 102 ASP A CA 1
ATOM 728 C C . ASP A 1 102 ? -6.273 -11.783 11.140 1.00 78.31 102 ASP A C 1
ATOM 730 O O . ASP A 1 102 ? -7.252 -11.815 11.882 1.00 78.31 102 ASP A O 1
ATOM 734 N N . ALA A 1 103 ? -6.377 -12.022 9.828 1.00 76.12 103 ALA A N 1
ATOM 735 C CA . ALA A 1 103 ? -7.639 -12.265 9.122 1.00 76.12 103 ALA A CA 1
ATOM 736 C C . ALA A 1 103 ? -8.654 -11.106 9.223 1.00 76.12 103 ALA A C 1
ATOM 738 O O . ALA A 1 103 ? -9.854 -11.313 9.048 1.00 76.12 103 ALA A O 1
ATOM 739 N N . GLY A 1 104 ? -8.175 -9.871 9.419 1.00 75.94 104 GLY A N 1
ATOM 740 C CA . GLY A 1 104 ? -9.000 -8.658 9.457 1.00 75.94 104 GLY A CA 1
ATOM 741 C C . GLY A 1 104 ? -9.717 -8.321 8.142 1.00 75.94 104 GLY A C 1
ATOM 742 O O . GLY A 1 104 ? -10.522 -7.394 8.105 1.00 75.94 104 GLY A O 1
ATOM 743 N N . GLY A 1 105 ? -9.448 -9.068 7.067 1.00 86.56 105 GLY A N 1
ATOM 744 C CA . GLY A 1 105 ? -10.097 -8.928 5.768 1.00 86.56 105 GLY A CA 1
ATOM 745 C C . GLY A 1 105 ? -9.241 -8.192 4.740 1.00 86.56 105 GLY A C 1
ATOM 746 O O . GLY A 1 105 ? -8.023 -8.081 4.873 1.00 86.56 105 GLY A O 1
ATOM 747 N N . VAL A 1 106 ? -9.893 -7.723 3.679 1.00 89.56 106 VAL A N 1
ATOM 748 C CA . VAL A 1 106 ? -9.257 -7.088 2.521 1.00 89.56 106 VAL A CA 1
ATOM 749 C C . VAL A 1 106 ? -9.949 -5.759 2.235 1.00 89.56 106 VAL A C 1
ATOM 751 O O . VAL A 1 106 ? -11.176 -5.681 2.281 1.00 89.56 106 VAL A O 1
ATOM 754 N N . ILE A 1 107 ? -9.164 -4.726 1.937 1.00 87.06 107 ILE A N 1
ATOM 755 C CA . ILE A 1 107 ? -9.636 -3.385 1.587 1.00 87.06 107 ILE A CA 1
ATOM 756 C C . ILE A 1 107 ? -9.075 -3.008 0.218 1.00 87.06 107 ILE A C 1
ATOM 758 O O . ILE A 1 107 ? -7.860 -2.978 0.033 1.00 87.06 107 ILE A O 1
ATOM 762 N N . ASP A 1 108 ? -9.959 -2.668 -0.714 1.00 87.12 108 ASP A N 1
ATOM 763 C CA . ASP A 1 108 ? -9.592 -2.106 -2.014 1.00 87.12 108 ASP A CA 1
ATOM 764 C C . ASP A 1 108 ? -9.615 -0.578 -1.962 1.00 87.12 108 ASP A C 1
ATOM 766 O O . ASP A 1 108 ? -10.490 0.022 -1.332 1.00 87.12 108 ASP A O 1
ATOM 770 N N . GLY A 1 109 ? -8.650 0.058 -2.622 1.00 81.12 109 GLY A N 1
ATOM 771 C CA . GLY A 1 109 ? -8.487 1.504 -2.603 1.00 81.12 109 GLY A CA 1
ATOM 772 C C . GLY A 1 109 ? -7.919 2.069 -3.900 1.00 81.12 109 GLY A C 1
ATOM 773 O O . GLY A 1 109 ? -7.271 1.388 -4.693 1.00 81.12 109 GLY A O 1
ATOM 774 N N . THR A 1 110 ? -8.167 3.358 -4.108 1.00 78.00 110 THR A N 1
ATOM 775 C CA . THR A 1 110 ? -7.584 4.154 -5.194 1.00 78.00 110 THR A CA 1
ATOM 776 C C . THR A 1 110 ? -6.556 5.117 -4.629 1.00 78.00 110 THR A C 1
ATOM 778 O O . THR A 1 110 ? -6.686 5.575 -3.492 1.00 78.00 110 THR A O 1
ATOM 781 N N . PHE A 1 111 ? -5.558 5.479 -5.427 1.00 76.50 111 PHE A N 1
ATOM 782 C CA . PHE A 1 111 ? -4.572 6.469 -5.014 1.00 76.50 111 PHE A CA 1
ATOM 783 C C . PHE A 1 111 ? -5.216 7.846 -4.850 1.00 76.50 111 PHE A C 1
ATOM 785 O O . PHE A 1 111 ? -6.055 8.249 -5.655 1.00 76.50 111 PHE A O 1
ATOM 792 N N . VAL A 1 112 ? -4.812 8.568 -3.811 1.00 67.38 112 VAL A N 1
ATOM 793 C CA . VAL A 1 112 ? -5.207 9.957 -3.571 1.00 67.38 112 VAL A CA 1
ATOM 794 C C . VAL A 1 112 ? -3.972 10.797 -3.266 1.00 67.38 112 VAL A C 1
ATOM 796 O O . VAL A 1 112 ? -2.979 10.275 -2.759 1.00 67.38 112 VAL A O 1
ATOM 799 N N . ASP A 1 113 ? -4.011 12.085 -3.599 1.00 65.56 113 ASP A N 1
ATOM 800 C CA . ASP A 1 113 ? -2.980 13.034 -3.193 1.00 65.56 113 ASP A CA 1
ATOM 801 C C . ASP A 1 113 ? -3.113 13.409 -1.706 1.00 65.56 113 ASP A C 1
ATOM 803 O O . ASP A 1 113 ? -4.041 12.999 -1.005 1.00 65.56 113 ASP A O 1
ATOM 807 N N . LEU A 1 114 ? -2.178 14.227 -1.222 1.00 58.62 114 LEU A N 1
ATOM 808 C CA . LEU A 1 114 ? -2.165 14.738 0.151 1.00 58.62 114 LEU A CA 1
ATOM 809 C C . LEU A 1 114 ? -3.407 15.557 0.541 1.00 58.62 114 LEU A C 1
ATOM 811 O O . LEU A 1 114 ? -3.706 15.687 1.726 1.00 58.62 114 LEU A O 1
ATOM 815 N N . GLY A 1 115 ? -4.115 16.114 -0.442 1.00 59.75 115 GLY A N 1
ATOM 816 C CA . GLY A 1 115 ? -5.389 16.806 -0.269 1.00 59.75 115 GLY A CA 1
ATOM 817 C C . GLY A 1 115 ? -6.603 15.883 -0.404 1.00 59.75 115 GLY A C 1
ATOM 818 O O . GLY A 1 115 ? -7.729 16.377 -0.464 1.00 59.75 115 GLY A O 1
ATOM 819 N N . GLY A 1 116 ? -6.395 14.565 -0.489 1.00 61.44 116 GLY A N 1
ATOM 820 C CA . GLY A 1 116 ? -7.446 13.564 -0.645 1.00 61.44 116 GLY A CA 1
ATOM 821 C C . GLY A 1 116 ? -8.059 13.507 -2.046 1.00 61.44 116 GLY A C 1
ATOM 822 O O . GLY A 1 116 ? -9.114 12.893 -2.218 1.00 61.44 116 GLY A O 1
ATOM 823 N N . LYS A 1 117 ? -7.449 14.139 -3.057 1.00 66.75 117 LYS A N 1
ATOM 824 C CA . LYS A 1 117 ? -7.966 14.107 -4.430 1.00 66.75 117 LYS A CA 1
ATOM 825 C C . LYS A 1 117 ? -7.554 12.816 -5.129 1.00 66.75 117 LYS A C 1
ATOM 827 O O . LYS A 1 117 ? -6.381 12.459 -5.055 1.00 66.75 117 LYS A O 1
ATOM 832 N N . PRO A 1 118 ? -8.463 12.148 -5.860 1.00 69.06 118 PRO A N 1
ATOM 833 C CA . PRO A 1 118 ? -8.122 10.956 -6.624 1.00 69.06 118 PRO A CA 1
ATOM 834 C C . PRO A 1 118 ? -6.964 11.200 -7.593 1.00 69.06 118 PRO A C 1
ATOM 836 O O . PRO A 1 118 ? -6.971 12.156 -8.370 1.00 69.06 118 PRO A O 1
ATOM 839 N N . LEU A 1 119 ? -5.991 10.298 -7.567 1.00 66.94 119 LEU A N 1
ATOM 840 C CA . LEU A 1 119 ? -4.916 10.215 -8.538 1.00 66.94 119 LEU A CA 1
ATOM 841 C C . LEU A 1 119 ? -5.247 9.104 -9.531 1.00 66.94 119 LEU A C 1
ATOM 843 O O . LEU A 1 119 ? -5.590 7.991 -9.143 1.00 66.94 119 LEU A O 1
ATOM 847 N N . ALA A 1 120 ? -5.089 9.393 -10.822 1.00 64.19 120 ALA A N 1
ATOM 848 C CA . ALA A 1 120 ? -5.272 8.391 -11.875 1.00 64.19 120 ALA A CA 1
ATOM 849 C C . ALA A 1 120 ? -4.212 7.272 -11.823 1.00 64.19 120 ALA A C 1
ATOM 851 O O . ALA A 1 120 ? -4.421 6.196 -12.375 1.00 64.19 120 ALA A O 1
ATOM 852 N N . ARG A 1 121 ? -3.065 7.540 -11.184 1.00 65.19 121 ARG A N 1
ATOM 853 C CA . ARG A 1 121 ? -1.967 6.592 -10.979 1.00 65.19 121 ARG A CA 1
ATOM 854 C C . ARG A 1 121 ? -1.098 7.003 -9.798 1.00 65.19 121 ARG A C 1
ATOM 856 O O . ARG A 1 121 ? -0.926 8.197 -9.545 1.00 65.19 121 ARG A O 1
ATOM 863 N N . PHE A 1 122 ? -0.492 6.019 -9.147 1.00 66.06 122 PHE A N 1
ATOM 864 C CA . PHE A 1 122 ? 0.694 6.238 -8.322 1.00 66.06 122 PHE A CA 1
ATOM 865 C C . PHE A 1 122 ? 1.910 6.258 -9.254 1.00 66.06 122 PHE A C 1
ATOM 867 O O . PHE A 1 122 ? 1.988 5.438 -10.170 1.00 66.06 122 PHE A O 1
ATOM 874 N N . GLY A 1 123 ? 2.808 7.236 -9.111 1.00 64.81 123 GLY A N 1
ATOM 875 C CA . GLY A 1 123 ? 3.967 7.356 -10.006 1.00 64.81 123 GLY A CA 1
ATOM 876 C C . GLY A 1 123 ? 4.810 6.075 -10.017 1.00 64.81 123 GLY A C 1
ATOM 877 O O . GLY A 1 123 ? 4.959 5.448 -8.974 1.00 64.81 123 GLY A O 1
ATOM 878 N N . ALA A 1 124 ? 5.358 5.691 -11.175 1.00 69.12 124 ALA A N 1
ATOM 879 C CA . ALA A 1 124 ? 6.300 4.573 -11.265 1.00 69.12 124 ALA A CA 1
ATOM 880 C C . ALA A 1 124 ? 7.710 5.038 -10.880 1.00 69.12 124 ALA A C 1
ATOM 882 O O . ALA A 1 124 ? 8.166 6.031 -11.459 1.00 69.12 124 ALA A O 1
ATOM 883 N N . PRO A 1 125 ? 8.395 4.370 -9.929 1.00 71.88 125 PRO A N 1
ATOM 884 C CA . PRO A 1 125 ? 9.783 4.684 -9.614 1.00 71.88 125 PRO A CA 1
ATOM 885 C C . PRO A 1 125 ? 10.661 4.497 -10.856 1.00 71.88 125 PRO A C 1
ATOM 887 O O . PRO A 1 125 ? 10.243 3.814 -11.796 1.00 71.88 125 PRO A O 1
ATOM 890 N N . PRO A 1 126 ? 11.875 5.070 -10.871 1.00 76.00 126 PRO A N 1
ATOM 891 C CA . PRO A 1 126 ? 12.790 4.910 -11.991 1.00 76.00 126 PRO A CA 1
ATOM 892 C C . PRO A 1 126 ? 13.004 3.440 -12.361 1.00 76.00 126 PRO A C 1
ATOM 894 O O . PRO A 1 126 ? 13.038 2.555 -11.499 1.00 76.00 126 PRO A O 1
ATOM 897 N N . CYS A 1 127 ? 13.109 3.193 -13.664 1.00 82.88 127 CYS A N 1
ATOM 898 C CA . CYS A 1 127 ? 13.541 1.917 -14.210 1.00 82.88 127 CYS A CA 1
ATOM 899 C C . CYS A 1 127 ? 15.051 2.000 -14.449 1.00 82.88 127 CYS A C 1
ATOM 901 O O . CYS A 1 127 ? 15.495 2.397 -15.527 1.00 82.88 127 CYS A O 1
ATOM 903 N N . ASP A 1 128 ? 15.820 1.680 -13.410 1.00 80.06 128 ASP A N 1
ATOM 904 C CA . ASP A 1 128 ? 17.282 1.782 -13.427 1.00 80.06 128 ASP A CA 1
ATOM 905 C C . ASP A 1 128 ? 17.920 0.569 -14.128 1.00 80.06 128 ASP A C 1
ATOM 907 O O . ASP A 1 128 ? 18.951 0.696 -14.789 1.00 80.06 128 ASP A O 1
ATOM 911 N N . ASP A 1 129 ? 17.299 -0.610 -14.009 1.00 79.81 129 ASP A N 1
ATOM 912 C CA . ASP A 1 129 ? 17.747 -1.856 -14.633 1.00 79.81 129 ASP A CA 1
ATOM 913 C C . ASP A 1 129 ? 16.548 -2.732 -15.030 1.00 79.81 129 ASP A C 1
ATOM 915 O O . ASP A 1 129 ? 15.913 -3.370 -14.186 1.00 79.81 129 ASP A O 1
ATOM 919 N N . ALA A 1 130 ? 16.281 -2.820 -16.337 1.00 81.69 130 ALA A N 1
ATOM 920 C CA . ALA A 1 130 ? 15.207 -3.640 -16.904 1.00 81.69 130 ALA A CA 1
ATOM 921 C C . ALA A 1 130 ? 15.361 -5.150 -16.639 1.00 81.69 130 ALA A C 1
ATOM 923 O O . ALA A 1 130 ? 14.398 -5.898 -16.797 1.00 81.69 130 ALA A O 1
ATOM 924 N N . SER A 1 131 ? 16.558 -5.609 -16.259 1.00 79.88 131 SER A N 1
ATOM 925 C CA . SER A 1 131 ? 16.815 -7.001 -15.879 1.00 79.88 131 SER A CA 1
ATOM 926 C C . SER A 1 131 ? 16.689 -7.260 -14.373 1.00 79.88 131 SER A C 1
ATOM 928 O O . SER A 1 131 ? 16.621 -8.418 -13.952 1.00 79.88 131 SER A O 1
ATOM 930 N N . GLY A 1 132 ? 16.641 -6.201 -13.560 1.00 76.44 132 GLY A N 1
ATOM 931 C CA . GLY A 1 132 ? 16.450 -6.280 -12.116 1.00 76.44 132 GLY A CA 1
ATOM 932 C C . GLY A 1 132 ? 14.973 -6.441 -11.728 1.00 76.44 132 GLY A C 1
ATOM 933 O O . GLY A 1 132 ? 14.084 -6.000 -12.457 1.00 76.44 132 GLY A O 1
ATOM 934 N N . PRO A 1 133 ? 14.665 -7.041 -10.564 1.00 75.31 133 PRO A N 1
ATOM 935 C CA . PRO A 1 133 ? 13.285 -7.191 -10.122 1.00 75.31 133 PRO A CA 1
ATOM 936 C C . PRO A 1 133 ? 12.682 -5.840 -9.721 1.00 75.31 133 PRO A C 1
ATOM 938 O O . PRO A 1 133 ? 13.302 -5.048 -9.005 1.00 75.31 133 PRO A O 1
ATOM 941 N N . SER A 1 134 ? 11.430 -5.608 -10.104 1.00 81.94 134 SER A N 1
ATOM 942 C CA . SER A 1 134 ? 10.616 -4.555 -9.502 1.00 81.94 134 SER A CA 1
ATOM 943 C C . SER A 1 134 ? 10.259 -4.930 -8.071 1.00 81.94 134 SER A C 1
ATOM 945 O O . SER A 1 134 ? 9.813 -6.050 -7.831 1.00 81.94 134 SER A O 1
ATOM 947 N N . THR A 1 135 ? 10.431 -4.014 -7.115 1.00 82.38 135 THR A N 1
ATOM 948 C CA . THR A 1 135 ? 10.310 -4.352 -5.686 1.00 82.38 135 THR A CA 1
ATOM 949 C C . THR A 1 135 ? 9.394 -3.390 -4.940 1.00 82.38 135 THR A C 1
ATOM 951 O O . THR A 1 135 ? 9.565 -2.179 -5.033 1.00 82.38 135 THR A O 1
ATOM 954 N N . LEU A 1 136 ? 8.458 -3.926 -4.151 1.00 84.31 136 LEU A N 1
ATOM 955 C CA . LEU A 1 136 ? 7.615 -3.180 -3.216 1.00 84.31 136 LEU A CA 1
ATOM 956 C C . LEU A 1 136 ? 7.864 -3.697 -1.798 1.00 84.31 136 LEU A C 1
ATOM 958 O O . LEU A 1 136 ? 7.577 -4.855 -1.483 1.00 84.31 136 LEU A O 1
ATOM 962 N N . VAL A 1 137 ? 8.371 -2.814 -0.943 1.00 83.69 137 VAL A N 1
ATOM 963 C CA . VAL A 1 137 ? 8.606 -3.070 0.476 1.00 83.69 137 VAL A CA 1
ATOM 964 C C . VAL A 1 137 ? 7.496 -2.427 1.297 1.00 83.69 137 VAL A C 1
ATOM 966 O O . VAL A 1 137 ? 7.242 -1.226 1.187 1.00 83.69 137 VAL A O 1
ATOM 969 N N . VAL A 1 138 ? 6.850 -3.237 2.132 1.00 82.88 138 VAL A N 1
ATOM 970 C CA . VAL A 1 138 ? 5.753 -2.827 3.013 1.00 82.88 138 VAL A CA 1
ATOM 971 C C . VAL A 1 138 ? 6.200 -2.957 4.464 1.00 82.88 138 VAL A C 1
ATOM 973 O O . VAL A 1 138 ? 6.638 -4.029 4.895 1.00 82.88 138 VAL A O 1
ATOM 976 N N . TYR A 1 139 ? 6.099 -1.866 5.216 1.00 81.81 139 TYR A N 1
ATOM 977 C CA . TYR A 1 139 ? 6.444 -1.831 6.636 1.00 81.81 139 TYR A CA 1
ATOM 978 C C . TYR A 1 139 ? 5.232 -2.186 7.518 1.00 81.81 139 TYR A C 1
ATOM 980 O O . TYR A 1 139 ? 4.103 -2.219 7.034 1.00 81.81 139 TYR A O 1
ATOM 988 N N . PRO A 1 140 ? 5.426 -2.483 8.816 1.00 81.12 140 PRO A N 1
ATOM 989 C CA . PRO A 1 140 ? 4.305 -2.699 9.726 1.00 81.12 140 PRO A CA 1
ATOM 990 C C . PRO A 1 140 ? 3.410 -1.458 9.847 1.00 81.12 140 PRO A C 1
ATOM 992 O O . PRO A 1 140 ? 3.900 -0.327 9.784 1.00 81.12 140 PRO A O 1
ATOM 995 N N . PHE A 1 141 ? 2.119 -1.668 10.119 1.00 81.06 141 PHE A N 1
ATOM 996 C CA . PHE A 1 141 ? 1.231 -0.586 10.540 1.00 81.06 141 PHE A CA 1
ATOM 997 C C . PHE A 1 141 ? 1.697 0.001 11.876 1.00 81.06 141 PHE A C 1
ATOM 999 O O . PHE A 1 141 ? 1.953 -0.725 12.841 1.00 81.06 141 PHE A O 1
ATOM 1006 N N . GLN A 1 142 ? 1.768 1.326 11.925 1.00 75.75 142 GLN A N 1
ATOM 1007 C CA . GLN A 1 142 ? 2.031 2.121 13.111 1.00 75.75 142 GLN A CA 1
ATOM 1008 C C . GLN A 1 142 ? 0.791 2.950 13.432 1.00 75.75 142 GLN A C 1
ATOM 1010 O O . GLN A 1 142 ? 0.233 3.635 12.575 1.00 75.75 142 GLN A O 1
ATOM 1015 N N . GLU A 1 143 ? 0.361 2.893 14.684 1.00 69.38 143 GLU A N 1
ATOM 1016 C CA . GLU A 1 143 ? -0.664 3.792 15.198 1.00 69.38 143 GLU A CA 1
ATOM 1017 C C . GLU A 1 143 ? 0.021 5.075 15.662 1.00 69.38 143 GLU A C 1
ATOM 1019 O O . GLU A 1 143 ? 0.970 4.986 16.451 1.00 69.38 143 GLU A O 1
ATOM 1024 N N . PRO A 1 144 ? -0.429 6.261 15.227 1.00 62.22 144 PRO A N 1
ATOM 1025 C CA . PRO A 1 144 ? 0.043 7.506 15.802 1.00 62.22 144 PRO A CA 1
ATOM 1026 C C . PRO A 1 144 ? -0.233 7.481 17.307 1.00 62.22 144 PRO A C 1
ATOM 1028 O O . PRO A 1 144 ? -1.384 7.355 17.737 1.00 62.22 144 PRO A O 1
ATOM 1031 N N . VAL A 1 145 ? 0.827 7.569 18.111 1.00 54.97 145 VAL A N 1
ATOM 1032 C CA . VAL A 1 145 ? 0.688 7.732 19.559 1.00 54.97 145 VAL A CA 1
ATOM 1033 C C . VAL A 1 145 ? 0.044 9.098 19.785 1.00 54.97 145 VAL A C 1
ATOM 1035 O O . VAL A 1 145 ? 0.578 10.109 19.328 1.00 54.97 145 VAL A O 1
ATOM 1038 N N . ARG A 1 146 ? -1.124 9.107 20.427 1.00 54.03 146 ARG A N 1
ATOM 1039 C CA . ARG A 1 146 ? -1.792 10.329 20.884 1.00 54.03 146 ARG A CA 1
ATOM 1040 C C . ARG A 1 146 ? -1.274 10.742 22.249 1.00 54.03 146 ARG A C 1
ATOM 1042 O O . ARG A 1 146 ? -1.082 9.831 23.086 1.00 54.03 146 ARG A O 1
#

Radius of gyration: 15.69 Å; chains: 1; bounding box: 44×32×40 Å

Sequence (146 aa):
MAAGTMATDFYVGAVFIANRGTAPCTLRGNPEVLLLASDGSPLDVMRASVRGTGTPALVVVLVSQFVPDPAGFTGAGATSPLQWSNYCADVLATSFRVTLPDAGGVIDGTFVDLGGKPLARFGAPPCDDASGPSTLVVYPFQEPVR

pLDDT: mean 70.72, std 15.08, range [33.44, 90.38]

Secondary structure (DSSP, 8-state):
---PPPPS-EEEEEEEEE--SSS-----B--EEEEE-TTSPBP--EEEE---SSS-------GGGS--SSTT--SSEEEEEEEEE----SSPP-EEEEEPSTT--EEEEE-B-TTSPBPS-PPPPP-S-TTSPPEEEEPPBBPPP-

Foldseek 3Di:
DDPPDPFPWKAKEKDKDFDPDPDDDDAWFWKWKFFAFPVRHTDQAAEAEPGDPDDFPCPCPDPVRYQPDQPDDPGWIWMKMKMWGQDPDPTFGQWMKIDGPPNPGIDTGGDADSNRHGDRGDDHMDNPDPPDGTHMYIYIIDIPDD